Protein AF-A0A0E3PNC2-F1 (afdb_monomer)

Radius of gyration: 17.49 Å; Cα contacts (8 Å, |Δi|>4): 29; chains: 1; bounding box: 38×14×46 Å

Secondary structure (DSSP, 8-state):
--S--TTHHHHHTTS----TT-HHHHHHHHHH----SS---TT-SS-HHHHHHHHHHHH-

Foldseek 3Di:
DDPDDPCNVQVVQQQDDDQPPDPVSVVCCVVPRPGHPDDDCPVHDPCPVVVVVVVVVVVD

pLDDT: mean 92.29, std 6.89, range [59.94, 98.44]

Structure (mmCIF, N/CA/C/O backbone):
data_AF-A0A0E3PNC2-F1
#
_entry.id   AF-A0A0E3PNC2-F1
#
loop_
_atom_site.group_PDB
_atom_site.id
_atom_site.type_symbol
_atom_site.label_atom_id
_atom_site.label_alt_id
_atom_site.label_comp_id
_atom_site.label_asym_id
_atom_site.label_entity_id
_atom_site.label_seq_id
_atom_site.pdbx_PDB_ins_code
_atom_site.Cartn_x
_atom_site.Cartn_y
_atom_site.Cartn_z
_atom_site.occupancy
_atom_site.B_iso_or_equiv
_atom_site.auth_seq_id
_atom_site.auth_comp_id
_atom_site.auth_asym_id
_atom_site.auth_atom_id
_atom_site.pdbx_PDB_model_num
ATOM 1 N N . MET A 1 1 ? -18.413 -3.592 0.886 1.00 77.19 1 MET A N 1
ATOM 2 C CA . MET A 1 1 ? -17.089 -2.927 0.968 1.00 77.19 1 MET A CA 1
ATOM 3 C C . MET A 1 1 ? -16.097 -3.752 0.161 1.00 77.19 1 MET A C 1
ATOM 5 O O . MET A 1 1 ? -16.427 -4.899 -0.115 1.00 77.19 1 MET A O 1
ATOM 9 N N . ARG A 1 2 ? -14.967 -3.190 -0.292 1.00 85.31 2 ARG A N 1
ATOM 10 C CA . ARG A 1 2 ? -14.003 -3.957 -1.102 1.00 85.31 2 ARG A CA 1
ATOM 11 C C . ARG A 1 2 ? -13.271 -4.969 -0.222 1.00 85.31 2 ARG A C 1
ATOM 13 O O . ARG A 1 2 ? -12.817 -4.601 0.854 1.00 85.31 2 ARG A O 1
ATOM 20 N N . GLU A 1 3 ? -13.165 -6.205 -0.696 1.00 85.12 3 GLU A N 1
ATOM 21 C CA . GLU A 1 3 ? -12.382 -7.250 -0.022 1.00 85.12 3 GLU A CA 1
ATOM 22 C C . GLU A 1 3 ? -10.891 -7.163 -0.373 1.00 85.12 3 GLU A C 1
ATOM 24 O O . GLU A 1 3 ? -10.062 -7.573 0.427 1.00 85.12 3 GLU A O 1
ATOM 29 N N . ASN A 1 4 ? -10.559 -6.559 -1.523 1.00 90.12 4 ASN A N 1
ATOM 30 C CA . ASN A 1 4 ? -9.200 -6.445 -2.053 1.00 90.12 4 ASN A CA 1
ATOM 31 C C . ASN A 1 4 ? -8.897 -5.027 -2.574 1.00 90.12 4 ASN A C 1
ATOM 33 O O . ASN A 1 4 ? -9.798 -4.211 -2.802 1.00 90.12 4 ASN A O 1
ATOM 37 N N . THR A 1 5 ? -7.612 -4.772 -2.805 1.00 92.62 5 THR A N 1
ATOM 38 C CA . THR A 1 5 ? -7.032 -3.554 -3.392 1.00 92.62 5 THR A CA 1
ATOM 39 C C . THR A 1 5 ? -6.139 -3.941 -4.571 1.00 92.62 5 THR A C 1
ATOM 41 O O . THR A 1 5 ? -5.640 -5.061 -4.635 1.00 92.62 5 THR A O 1
ATOM 44 N N . GLU A 1 6 ? -5.937 -3.028 -5.517 1.00 95.25 6 GLU A N 1
ATOM 45 C CA . GLU A 1 6 ? -4.986 -3.184 -6.620 1.00 95.25 6 GLU A CA 1
ATOM 46 C C . GLU A 1 6 ? -3.521 -3.286 -6.135 1.00 95.25 6 GLU A C 1
ATOM 48 O O . GLU A 1 6 ? -2.660 -3.709 -6.899 1.00 95.25 6 GLU A O 1
ATOM 53 N N . TRP A 1 7 ? -3.264 -2.945 -4.866 1.00 93.56 7 TRP A N 1
ATOM 54 C CA . TRP A 1 7 ? -1.969 -3.032 -4.184 1.00 93.56 7 TRP A CA 1
ATOM 55 C C . TRP A 1 7 ? -2.051 -3.937 -2.948 1.00 93.56 7 TRP A C 1
ATOM 57 O O . TRP A 1 7 ? -1.913 -3.464 -1.813 1.00 93.56 7 TRP A O 1
ATOM 67 N N . MET A 1 8 ? -2.349 -5.223 -3.142 1.00 94.12 8 MET A N 1
ATOM 68 C CA . MET A 1 8 ? -2.444 -6.200 -2.044 1.00 94.12 8 MET A CA 1
ATOM 69 C C . MET A 1 8 ? -1.154 -6.279 -1.229 1.00 94.12 8 MET A C 1
ATOM 71 O O . MET A 1 8 ? -1.216 -6.356 -0.006 1.00 94.12 8 MET A O 1
ATOM 75 N N . GLU A 1 9 ? -0.005 -6.133 -1.884 1.00 92.56 9 GLU A N 1
ATOM 76 C CA . GLU A 1 9 ? 1.317 -6.125 -1.265 1.00 92.56 9 GLU A CA 1
ATOM 77 C C . GLU A 1 9 ? 1.449 -5.050 -0.175 1.00 92.56 9 GLU A C 1
ATOM 79 O O . GLU A 1 9 ? 2.118 -5.271 0.825 1.00 92.56 9 GLU A O 1
ATOM 84 N N . THR A 1 10 ? 0.751 -3.911 -0.295 1.00 92.69 10 THR A N 1
ATOM 85 C CA . THR A 1 10 ? 0.772 -2.866 0.749 1.00 92.69 10 THR A CA 1
ATOM 86 C C . THR A 1 10 ? 0.001 -3.271 1.998 1.00 92.69 10 THR A C 1
ATOM 88 O O . THR A 1 10 ? 0.342 -2.840 3.096 1.00 92.69 10 THR A O 1
ATOM 91 N N . VAL A 1 11 ? -1.039 -4.093 1.843 1.00 93.00 11 VAL A N 1
ATOM 92 C CA . VAL A 1 11 ? -1.800 -4.649 2.967 1.00 93.00 11 VAL A CA 1
ATOM 93 C C . VAL A 1 11 ? -1.020 -5.795 3.602 1.00 93.00 11 VAL A C 1
ATOM 95 O O . VAL A 1 11 ? -0.937 -5.871 4.824 1.00 93.00 11 VAL A O 1
ATOM 98 N N . GLU A 1 12 ? -0.404 -6.649 2.782 1.00 91.50 12 GLU A N 1
ATOM 99 C CA . GLU A 1 12 ? 0.440 -7.763 3.230 1.00 91.50 12 GLU A CA 1
ATOM 100 C C . GLU A 1 12 ? 1.678 -7.282 3.998 1.00 91.50 12 GLU A C 1
ATOM 102 O O . GLU A 1 12 ? 1.996 -7.837 5.049 1.00 91.50 12 GLU A O 1
ATOM 107 N N . ASP A 1 13 ? 2.317 -6.204 3.536 1.00 90.94 13 ASP A N 1
ATOM 108 C CA . ASP A 1 13 ? 3.461 -5.584 4.213 1.00 90.94 13 ASP A CA 1
ATOM 109 C C . ASP A 1 13 ? 3.049 -4.757 5.448 1.00 90.94 13 ASP A C 1
ATOM 111 O O . ASP A 1 13 ? 3.907 -4.281 6.190 1.00 90.94 13 ASP A O 1
ATOM 115 N N . GLY A 1 14 ? 1.746 -4.580 5.703 1.00 91.75 14 GLY A N 1
ATOM 116 C CA . GLY A 1 14 ? 1.226 -3.789 6.824 1.00 91.75 14 GLY A CA 1
ATOM 117 C C . GLY A 1 14 ? 1.355 -2.271 6.642 1.00 91.75 14 GLY A C 1
ATOM 118 O O . GLY A 1 14 ? 1.144 -1.516 7.589 1.00 91.75 14 GLY A O 1
ATOM 119 N N . GLU A 1 15 ? 1.695 -1.799 5.440 1.00 91.81 15 GLU A N 1
ATOM 120 C CA . GLU A 1 15 ? 1.709 -0.372 5.085 1.00 91.81 15 GLU A CA 1
ATOM 121 C C . GLU A 1 15 ? 0.312 0.210 4.870 1.00 91.81 15 GLU A C 1
ATOM 123 O O . GLU A 1 15 ? 0.132 1.426 4.925 1.00 91.81 15 GLU A O 1
ATOM 128 N N . ASN A 1 16 ? -0.678 -0.643 4.629 1.00 93.69 16 ASN A N 1
ATOM 129 C CA . ASN A 1 16 ? -2.052 -0.259 4.366 1.00 93.69 16 ASN A CA 1
ATOM 130 C C . ASN A 1 16 ? -3.028 -1.214 5.067 1.00 93.69 16 ASN A C 1
ATOM 132 O O . ASN A 1 16 ? -2.693 -2.359 5.361 1.00 93.69 16 ASN A O 1
ATOM 136 N N . ALA A 1 17 ? -4.257 -0.762 5.310 1.00 93.69 17 ALA A N 1
ATOM 137 C CA . ALA A 1 17 ? -5.304 -1.567 5.929 1.00 93.69 17 ALA A CA 1
ATOM 138 C C . ALA A 1 17 ? -6.673 -1.288 5.289 1.00 93.69 17 ALA A C 1
ATOM 140 O O . ALA A 1 17 ? -7.111 -0.142 5.188 1.00 93.69 17 ALA A O 1
ATOM 141 N N . LEU A 1 18 ? -7.387 -2.347 4.892 1.00 95.25 18 LEU A N 1
ATOM 142 C CA . LEU A 1 18 ? -8.777 -2.262 4.436 1.00 95.25 18 LEU A CA 1
ATOM 143 C C . LEU A 1 18 ? -9.729 -2.533 5.609 1.00 95.25 18 LEU A C 1
ATOM 145 O O . LEU A 1 18 ? -9.905 -3.676 6.022 1.00 95.25 18 LEU A O 1
ATOM 149 N N . VAL A 1 19 ? -10.363 -1.486 6.142 1.00 94.94 19 VAL A N 1
ATOM 150 C CA . VAL A 1 19 ? -11.136 -1.577 7.402 1.00 94.94 19 VAL A CA 1
ATOM 151 C C . VAL A 1 19 ? -12.651 -1.601 7.239 1.00 94.94 19 VAL A C 1
ATOM 153 O O . VAL A 1 19 ? -13.385 -1.790 8.209 1.00 94.94 19 VAL A O 1
ATOM 156 N N . GLY A 1 20 ? -13.156 -1.484 6.013 1.00 94.12 20 GLY A N 1
ATOM 157 C CA . GLY A 1 20 ? -14.597 -1.459 5.805 1.00 94.12 20 GLY A CA 1
ATOM 158 C C . GLY A 1 20 ? -15.199 -0.060 5.972 1.00 94.12 20 GLY A C 1
ATOM 159 O O . GLY A 1 20 ? -14.501 0.948 6.028 1.00 94.12 20 GLY A O 1
ATOM 160 N N . ALA A 1 21 ? -16.532 -0.011 6.018 1.00 95.25 21 ALA A N 1
ATOM 161 C CA . ALA A 1 21 ? -17.313 1.204 6.280 1.00 95.25 21 ALA A CA 1
ATOM 162 C C . ALA A 1 21 ? -17.812 1.239 7.735 1.00 95.25 21 ALA A C 1
ATOM 164 O O . ALA A 1 21 ? -18.748 1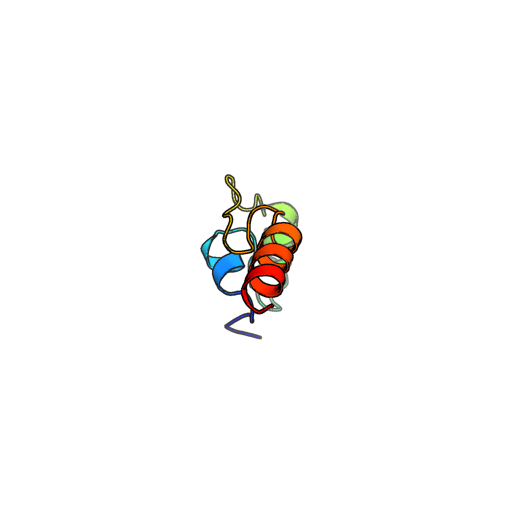.963 8.064 1.00 95.25 21 ALA A O 1
ATOM 165 N N . ASP A 1 22 ? -17.237 0.386 8.578 1.00 96.19 22 ASP A N 1
ATOM 166 C CA . ASP A 1 22 ? -17.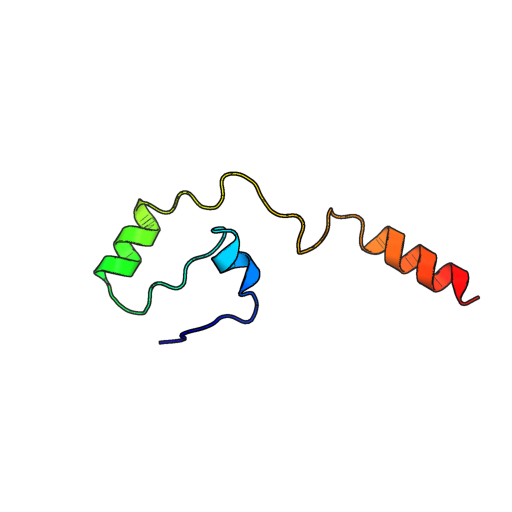592 0.263 9.979 1.00 96.19 22 ASP A CA 1
ATOM 167 C C . ASP A 1 22 ? -16.949 1.410 10.763 1.00 96.19 22 ASP A C 1
ATOM 169 O O . ASP A 1 22 ? -15.736 1.607 10.697 1.00 96.19 22 ASP A O 1
ATOM 173 N N . TYR A 1 23 ? -17.771 2.190 11.464 1.00 97.69 23 TYR A N 1
ATOM 174 C CA . TYR A 1 23 ? -17.317 3.384 12.172 1.00 97.69 23 TYR A CA 1
ATOM 175 C C . TYR A 1 23 ? -16.246 3.068 13.221 1.00 97.69 23 TYR A C 1
ATOM 177 O O . TYR A 1 23 ? -15.254 3.790 13.312 1.00 97.69 23 TYR A O 1
ATOM 185 N N . GLU A 1 24 ? -16.432 1.995 13.991 1.00 98.31 24 GLU A N 1
ATOM 186 C CA . GLU A 1 24 ? -15.513 1.625 15.064 1.00 98.31 24 GLU A CA 1
ATOM 187 C C . GLU A 1 24 ? -14.171 1.187 14.483 1.00 98.31 24 GLU A C 1
ATOM 189 O O . GLU A 1 24 ? -13.131 1.665 14.928 1.00 98.31 24 GLU A O 1
ATOM 194 N N . LYS A 1 25 ? -14.183 0.372 13.420 1.00 96.88 25 LYS A N 1
ATOM 195 C CA . LYS A 1 25 ? -12.951 -0.043 12.729 1.00 96.88 25 LYS A CA 1
ATOM 196 C C . LYS A 1 25 ? -12.221 1.120 12.062 1.00 96.88 25 LY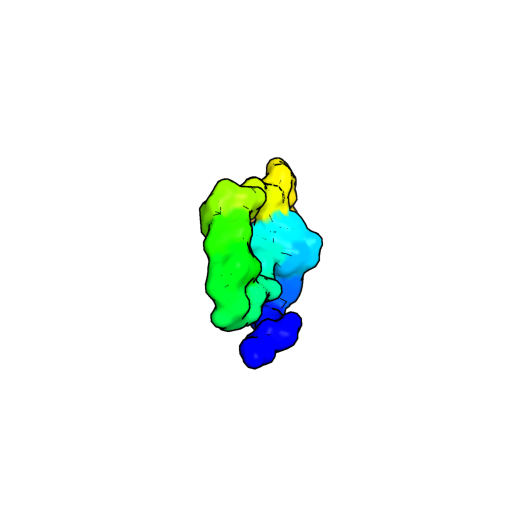S A C 1
ATOM 198 O O . LYS A 1 25 ? -10.994 1.151 12.065 1.00 96.88 25 LYS A O 1
ATOM 203 N N . ILE A 1 26 ? -12.956 2.073 11.486 1.00 97.38 26 ILE A N 1
ATOM 204 C CA . ILE A 1 26 ? -12.362 3.288 10.912 1.00 97.38 26 ILE A CA 1
ATOM 205 C C . ILE A 1 26 ? -11.693 4.115 12.013 1.00 97.38 26 ILE A C 1
ATOM 207 O O . ILE A 1 26 ? -10.556 4.546 11.840 1.00 97.38 26 ILE A O 1
ATOM 211 N N . MET A 1 27 ? -12.379 4.330 13.138 1.00 98.44 27 MET A N 1
ATOM 212 C CA . MET A 1 27 ? -11.835 5.107 14.251 1.00 98.44 27 MET A CA 1
ATOM 213 C C . MET A 1 27 ? -10.603 4.432 14.863 1.00 98.44 27 MET A C 1
ATOM 215 O O . MET A 1 27 ? -9.598 5.099 15.096 1.00 98.44 27 MET A O 1
ATOM 219 N N . ASP A 1 28 ? -10.659 3.116 15.067 1.00 97.94 28 ASP A N 1
ATOM 220 C CA . ASP A 1 28 ? -9.536 2.323 15.568 1.00 97.94 28 ASP A CA 1
ATOM 221 C C . ASP A 1 28 ? -8.307 2.454 14.661 1.00 97.94 28 ASP A C 1
ATOM 223 O O . ASP A 1 28 ? -7.228 2.808 15.129 1.00 97.94 28 ASP A O 1
ATOM 227 N N . ALA A 1 29 ? -8.477 2.288 13.348 1.00 96.56 29 ALA A N 1
ATOM 228 C CA . ALA A 1 29 ? -7.374 2.433 12.406 1.00 96.56 29 ALA A CA 1
ATOM 229 C C . ALA A 1 29 ? -6.812 3.859 12.355 1.00 96.56 29 ALA A C 1
ATOM 231 O O . ALA A 1 29 ? -5.606 4.035 12.252 1.00 96.56 29 ALA A O 1
ATOM 232 N N . ILE A 1 30 ? -7.638 4.899 12.475 1.00 96.94 30 ILE A N 1
ATOM 233 C CA . ILE A 1 30 ? -7.128 6.279 12.521 1.00 96.94 30 ILE A CA 1
ATOM 234 C C . ILE A 1 30 ? -6.257 6.510 13.763 1.00 96.94 30 ILE A C 1
ATOM 236 O O . ILE A 1 30 ? -5.240 7.196 13.676 1.00 96.94 30 ILE A O 1
ATOM 240 N N . LEU A 1 31 ? -6.662 5.975 14.915 1.00 98.19 31 LEU A N 1
ATOM 241 C CA . LEU A 1 31 ? -6.000 6.247 16.191 1.00 98.19 31 LEU A CA 1
ATOM 242 C C . LEU A 1 31 ? -4.795 5.340 16.454 1.00 98.19 31 LEU A C 1
ATOM 244 O O . LEU A 1 31 ? -3.841 5.781 17.093 1.00 98.19 31 LEU A O 1
ATOM 248 N N . ASN A 1 32 ? -4.839 4.097 15.973 1.00 97.12 32 ASN A N 1
ATOM 249 C CA . ASN A 1 32 ? -3.923 3.035 16.388 1.00 97.12 32 ASN A CA 1
ATOM 250 C C . ASN A 1 32 ? -3.073 2.463 15.244 1.00 97.12 32 ASN A C 1
ATOM 252 O O . ASN A 1 32 ? -2.284 1.547 15.472 1.00 97.12 32 ASN A O 1
ATOM 256 N N . PHE A 1 33 ? -3.207 2.960 14.010 1.00 95.56 33 PHE A N 1
ATOM 257 C CA . PHE A 1 33 ? -2.406 2.453 12.899 1.00 95.56 33 PHE A CA 1
ATOM 258 C C . PHE A 1 33 ? -0.940 2.888 13.012 1.00 95.56 33 PHE A C 1
ATOM 260 O O . PHE A 1 33 ? -0.591 4.047 12.798 1.00 95.56 33 PHE A O 1
ATOM 267 N N . GLU A 1 34 ? -0.069 1.925 13.314 1.00 92.31 34 GLU A N 1
ATOM 268 C CA . GLU A 1 34 ? 1.384 2.131 13.397 1.00 92.31 34 GLU A CA 1
ATOM 269 C C . GLU A 1 34 ? 2.098 1.938 12.048 1.00 92.31 34 GLU A C 1
ATOM 271 O O . GLU A 1 34 ? 3.246 2.354 11.888 1.00 92.31 34 GLU A O 1
ATOM 276 N N . GLY A 1 35 ? 1.422 1.317 11.075 1.00 90.19 35 GLY A N 1
ATOM 277 C CA . GLY A 1 35 ? 2.005 0.922 9.797 1.00 90.19 35 GLY A CA 1
ATOM 278 C C . GLY A 1 35 ? 3.122 -0.123 9.917 1.00 90.19 35 GLY A C 1
ATOM 279 O O . GLY A 1 35 ? 3.417 -0.671 10.983 1.00 90.19 35 GLY A O 1
ATOM 280 N N . ALA A 1 36 ? 3.765 -0.409 8.788 1.00 87.50 36 ALA A N 1
ATOM 281 C CA . ALA A 1 36 ? 4.904 -1.312 8.732 1.00 87.50 36 ALA A CA 1
ATOM 282 C C . ALA A 1 36 ? 6.142 -0.682 9.394 1.00 87.50 36 ALA A C 1
ATOM 284 O O . ALA A 1 36 ? 6.544 0.433 9.061 1.00 87.50 36 ALA A O 1
ATOM 285 N N . LYS A 1 37 ? 6.819 -1.424 10.282 1.00 80.69 37 LYS A N 1
ATOM 286 C CA . LYS A 1 37 ? 8.083 -0.970 10.907 1.00 80.69 37 LYS A CA 1
ATOM 287 C C . LYS A 1 37 ? 9.250 -0.909 9.923 1.00 80.69 37 LYS A C 1
ATOM 289 O O . LYS A 1 37 ? 10.195 -0.151 10.131 1.00 80.69 37 LYS A O 1
ATOM 294 N N . VAL A 1 38 ? 9.208 -1.734 8.880 1.00 80.50 38 VAL A N 1
ATOM 295 C CA . VAL A 1 38 ? 10.210 -1.779 7.816 1.00 80.50 38 VAL A CA 1
ATOM 296 C C . VAL A 1 38 ? 9.468 -1.750 6.494 1.00 80.50 38 VAL A C 1
ATOM 298 O O . VAL A 1 38 ? 8.666 -2.636 6.219 1.00 80.50 38 VAL A O 1
ATOM 301 N N . LYS A 1 39 ? 9.752 -0.723 5.695 1.00 75.00 39 LYS A N 1
ATOM 302 C CA . LYS A 1 39 ? 9.190 -0.559 4.358 1.00 75.00 39 LYS A CA 1
ATOM 3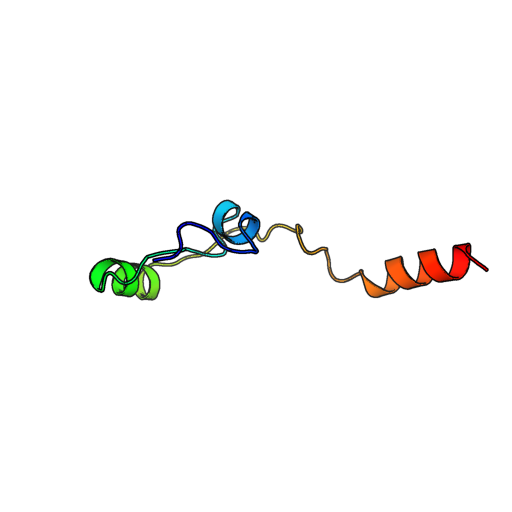03 C C . LYS A 1 39 ? 9.795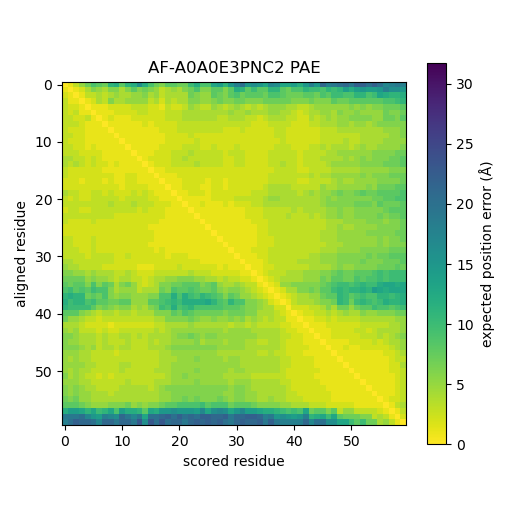 -1.601 3.416 1.00 75.00 39 LYS A C 1
ATOM 305 O O . LYS A 1 39 ? 11.022 -1.662 3.283 1.00 75.00 39 LYS A O 1
ATOM 310 N N . GLY A 1 40 ? 8.956 -2.394 2.758 1.00 79.88 40 GLY A N 1
ATOM 311 C CA . GLY A 1 40 ? 9.385 -3.248 1.656 1.00 79.88 40 GLY A CA 1
ATOM 312 C C . GLY A 1 40 ? 9.831 -2.414 0.448 1.00 79.88 40 GLY A C 1
ATOM 313 O O . GLY A 1 40 ? 9.419 -1.270 0.260 1.00 79.88 40 GLY A O 1
ATOM 314 N N . ASN A 1 41 ? 10.666 -2.995 -0.416 1.00 88.44 41 ASN A N 1
ATOM 315 C CA . ASN A 1 41 ? 11.089 -2.360 -1.674 1.00 88.44 41 ASN A CA 1
ATOM 316 C C . ASN A 1 41 ? 10.302 -2.900 -2.881 1.00 88.44 41 ASN A C 1
ATOM 318 O O . ASN A 1 41 ? 10.827 -2.918 -3.995 1.00 88.44 41 ASN A O 1
ATOM 322 N N . VAL A 1 42 ? 9.063 -3.364 -2.672 1.00 91.06 42 VAL A N 1
ATOM 323 C CA . VAL A 1 42 ? 8.219 -3.982 -3.714 1.00 91.06 42 VAL A CA 1
ATOM 324 C C . VAL A 1 42 ? 7.967 -3.041 -4.900 1.00 91.06 42 VAL A C 1
ATOM 326 O O . VAL A 1 42 ? 7.962 -3.482 -6.046 1.00 91.06 42 VAL A O 1
ATOM 329 N N . PHE A 1 43 ? 7.912 -1.727 -4.654 1.00 91.94 43 PHE A N 1
ATOM 330 C CA . PHE A 1 43 ? 7.811 -0.689 -5.695 1.00 91.94 43 PHE A CA 1
ATOM 331 C C . PHE A 1 43 ? 9.164 -0.136 -6.170 1.00 91.94 43 PHE A C 1
ATOM 333 O O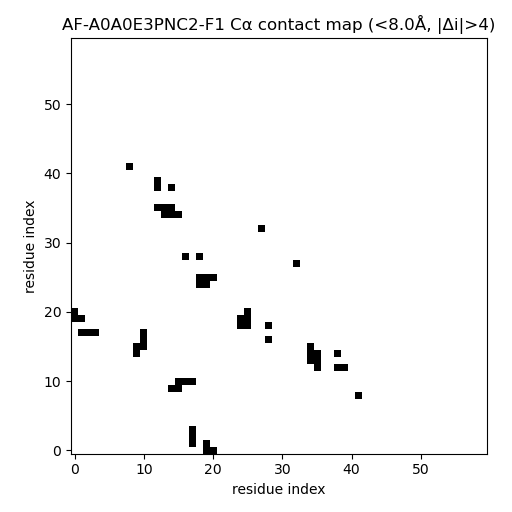 . PHE A 1 43 ? 9.233 0.857 -6.898 1.00 91.94 43 PHE A O 1
ATOM 340 N N . GLY A 1 44 ? 10.261 -0.777 -5.777 1.00 92.81 44 GLY A N 1
ATOM 341 C CA . GLY A 1 44 ? 11.617 -0.381 -6.118 1.00 92.81 44 GLY A CA 1
ATOM 342 C C . GLY A 1 44 ? 12.274 0.527 -5.083 1.00 92.81 44 GLY A 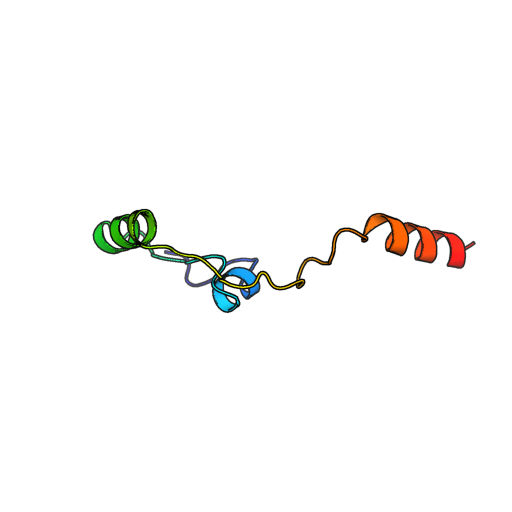C 1
ATOM 343 O O . GLY A 1 44 ? 11.731 0.859 -4.036 1.00 92.81 44 GLY A O 1
ATOM 344 N N . ASN A 1 45 ? 13.506 0.914 -5.397 1.00 94.62 45 ASN A N 1
ATOM 345 C CA . ASN A 1 45 ? 14.412 1.635 -4.501 1.00 94.62 45 ASN A CA 1
ATOM 346 C C . ASN A 1 45 ? 14.747 3.050 -5.010 1.00 94.62 45 ASN A C 1
ATOM 348 O O . ASN A 1 45 ? 15.815 3.581 -4.720 1.00 94.62 45 ASN A O 1
ATOM 352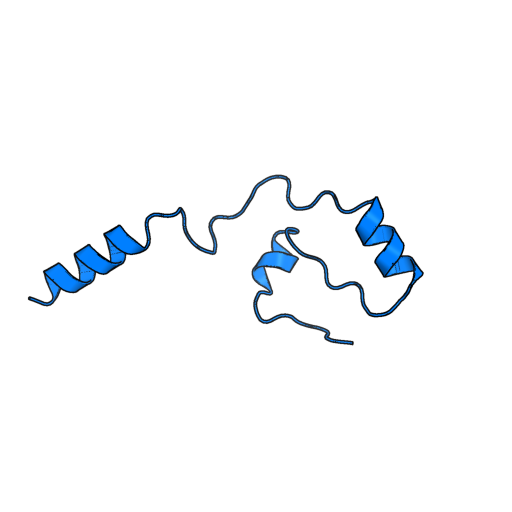 N N . GLY A 1 46 ? 13.876 3.624 -5.846 1.00 95.06 46 GLY A N 1
ATOM 353 C CA . GLY A 1 46 ? 14.058 4.957 -6.431 1.00 95.06 46 GLY A CA 1
ATOM 354 C C . GLY A 1 46 ? 14.936 5.021 -7.689 1.00 95.06 46 GLY A C 1
ATOM 355 O O . GLY A 1 46 ? 15.034 6.081 -8.297 1.00 95.06 46 GLY A O 1
ATOM 356 N N . ASN A 1 47 ? 15.524 3.910 -8.149 1.00 97.12 47 ASN A N 1
ATOM 357 C CA . ASN A 1 47 ? 16.414 3.900 -9.325 1.00 97.12 47 ASN A CA 1
ATOM 358 C C . ASN A 1 47 ? 15.733 3.504 -10.646 1.00 97.12 47 ASN A C 1
ATOM 360 O O . ASN A 1 47 ? 16.414 3.164 -11.617 1.00 97.12 47 ASN A O 1
ATOM 364 N N . ALA A 1 48 ? 14.398 3.538 -10.710 1.00 97.69 48 ALA A N 1
ATOM 365 C CA . ALA A 1 48 ? 13.647 3.096 -11.885 1.00 97.69 48 ALA A CA 1
ATOM 366 C C . ALA A 1 48 ? 14.117 3.794 -13.175 1.00 97.69 48 ALA A C 1
ATOM 368 O O . ALA A 1 48 ? 14.405 3.120 -14.161 1.00 97.69 48 ALA A O 1
ATOM 369 N N . CYS A 1 49 ? 14.311 5.118 -13.146 1.00 97.56 49 CYS A N 1
ATOM 370 C CA . CYS A 1 49 ? 14.757 5.888 -14.312 1.00 97.56 49 CYS A CA 1
ATOM 371 C C . CYS A 1 49 ? 16.118 5.426 -14.857 1.00 97.56 49 CYS A C 1
ATOM 373 O O . CYS A 1 49 ? 16.287 5.305 -16.068 1.00 97.56 49 CYS A O 1
ATOM 375 N N . VAL A 1 50 ? 17.079 5.124 -13.976 1.00 97.81 50 VAL A N 1
ATOM 376 C CA . VAL A 1 50 ? 18.413 4.641 -14.375 1.00 97.81 50 VAL A CA 1
ATOM 377 C C . VAL A 1 50 ? 18.306 3.285 -15.070 1.00 97.81 50 VAL A C 1
ATOM 379 O O . VAL A 1 50 ? 18.963 3.052 -16.083 1.00 97.81 50 VAL A O 1
ATOM 382 N N . ASN A 1 51 ? 17.464 2.392 -14.549 1.00 96.31 51 ASN A N 1
ATOM 383 C CA . ASN A 1 51 ? 17.260 1.068 -15.132 1.00 96.31 51 ASN A CA 1
ATOM 384 C C . ASN A 1 51 ? 16.536 1.145 -16.480 1.00 96.31 51 ASN A C 1
ATOM 386 O O . ASN A 1 51 ? 16.955 0.486 -17.429 1.00 96.31 51 ASN A O 1
ATOM 390 N N . VAL A 1 52 ? 15.513 1.996 -16.592 1.00 97.31 52 VAL A N 1
ATOM 391 C CA . VAL A 1 52 ? 14.815 2.248 -17.861 1.00 97.31 52 VAL A CA 1
ATOM 392 C C . VAL A 1 52 ? 15.788 2.781 -18.914 1.00 97.31 52 VAL A C 1
ATOM 394 O O . VAL A 1 52 ? 15.820 2.264 -20.028 1.00 97.31 52 VAL A O 1
ATOM 397 N N . LEU A 1 53 ? 16.643 3.748 -18.559 1.00 97.75 53 LEU A N 1
ATOM 398 C CA . LEU A 1 53 ? 17.640 4.298 -19.481 1.00 97.75 53 LEU A CA 1
ATOM 399 C C . LEU A 1 53 ? 18.614 3.228 -19.992 1.00 97.75 53 LEU A C 1
ATOM 401 O O . LEU A 1 53 ? 18.888 3.178 -21.187 1.00 97.75 53 LEU A O 1
ATOM 405 N N . LYS A 1 54 ? 19.104 2.347 -19.110 1.00 97.44 54 LYS A N 1
ATOM 406 C CA . LYS A 1 54 ? 19.995 1.238 -19.493 1.00 97.44 54 LYS A CA 1
ATOM 407 C C . LYS A 1 54 ? 19.344 0.297 -20.506 1.00 97.44 54 LYS A C 1
ATOM 409 O O . LYS A 1 54 ? 19.999 -0.094 -21.467 1.00 97.44 54 LYS A O 1
ATOM 414 N N . VAL A 1 55 ? 18.070 -0.050 -20.309 1.00 97.25 55 VAL A N 1
ATOM 415 C CA . VAL A 1 55 ? 17.323 -0.905 -21.247 1.00 97.25 55 VAL A CA 1
ATOM 416 C C . VAL A 1 55 ? 17.199 -0.224 -22.605 1.00 97.25 55 VAL A C 1
ATOM 418 O O . VAL A 1 55 ? 17.520 -0.837 -23.617 1.00 97.25 55 VAL A O 1
ATOM 421 N N . LEU A 1 56 ? 16.813 1.055 -22.630 1.00 97.44 56 LEU A N 1
ATOM 422 C CA . LEU A 1 56 ? 16.706 1.816 -23.875 1.00 97.44 56 LEU A CA 1
ATOM 423 C C . LEU A 1 56 ? 18.048 1.884 -24.612 1.00 97.44 56 LEU A C 1
ATOM 425 O O . LEU A 1 56 ? 18.090 1.610 -25.802 1.00 97.44 56 LEU A O 1
ATOM 429 N N . MET A 1 57 ? 19.147 2.165 -23.906 1.00 96.25 57 MET A N 1
ATOM 430 C CA . MET A 1 57 ? 20.499 2.208 -24.484 1.00 96.25 57 MET A CA 1
ATOM 431 C C . MET A 1 57 ? 21.031 0.849 -24.958 1.00 96.25 57 MET A C 1
ATOM 433 O O . MET A 1 57 ? 22.012 0.827 -25.682 1.00 96.25 57 MET A O 1
ATOM 437 N N . THR A 1 58 ? 20.430 -0.269 -24.539 1.00 91.19 58 THR A N 1
ATOM 438 C CA . THR A 1 58 ? 20.830 -1.618 -24.986 1.00 91.19 58 THR A CA 1
ATOM 439 C C . THR A 1 58 ? 20.087 -2.045 -26.259 1.00 91.19 58 THR A C 1
ATOM 441 O O . THR A 1 58 ? 20.499 -2.984 -26.932 1.00 91.19 58 THR A O 1
ATOM 444 N N . ILE A 1 59 ? 18.969 -1.387 -26.580 1.00 84.88 59 ILE A N 1
ATOM 445 C CA . ILE A 1 59 ? 18.137 -1.683 -27.759 1.00 84.88 59 ILE A CA 1
ATOM 446 C C . ILE A 1 59 ? 18.638 -0.928 -29.011 1.00 84.88 59 ILE A C 1
ATOM 448 O O . ILE A 1 59 ? 18.238 -1.268 -30.125 1.00 84.88 59 ILE A O 1
ATOM 452 N N . PHE A 1 60 ? 19.531 0.052 -28.83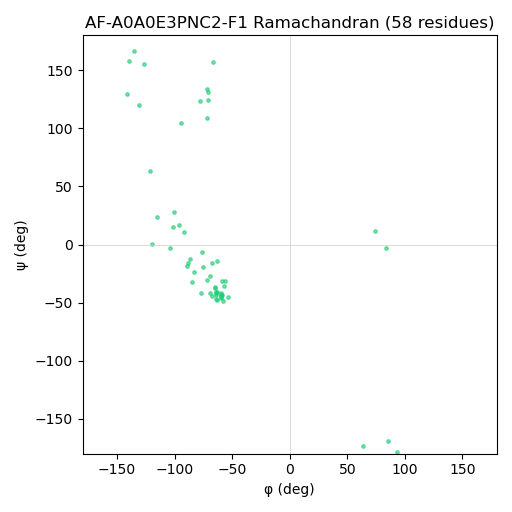9 1.00 59.94 60 PHE A N 1
ATOM 453 C CA . PHE A 1 60 ? 20.213 0.797 -29.905 1.00 59.94 60 PHE A CA 1
ATOM 454 C C . PHE A 1 60 ? 21.686 0.396 -30.002 1.00 59.94 60 PHE A C 1
ATOM 456 O O . PHE A 1 60 ? 22.216 0.443 -31.134 1.00 59.94 60 PHE A O 1
#

Sequence (60 aa):
MRENTEWMETVEDGENALVGADYEKIMDAILNFEGAKVKGNVFGNGNACVNVLKVLMTIF

Organism: NCBI:txid1434118

Mean predicted aligned error: 4.51 Å

Solvent-accessible surface area (backbone atoms only — not comparable to full-atom values): 3973 Å² total; per-residue (Å²): 121,78,93,74,61,100,57,51,65,39,43,74,56,37,66,40,81,89,58,66,89,42,68,67,49,46,51,48,48,74,75,65,64,78,54,39,95,64,83,77,60,88,92,51,86,83,53,63,66,63,54,53,51,53,54,57,64,70,78,108

Nearest PDB structures (foldseek):
  9fia-assembly1_BQ  TM=2.836E-01  e=9.576E+00  Toxoplasma gondii

InterPro domains:
  IPR003331 UDP-N-acetylglucosamine 2-epimerase domain [PF02350] (1-56)